Protein AF-A0A7S0VHD9-F1 (afdb_monomer_lite)

pLDDT: mean 82.39, std 13.35, range [34.09, 94.94]

Secondary structure (DSSP, 8-state):
-PPP--EEPHHHHHHHEEESS---SEEEEEEEETTEEEEEEEE-TTPPP--TTS--EEE-GGG----SSS-SPPP-PBPPPP-S---SPPP-EEEEEEE-SSS-SSS--TT-EEEEEESS---GGG--STT---

Sequence (134 aa):
AGFPRVGVTRQQLDALFAFNYNIGSDYTGQWLDDKTLVITITNPFGASPPQISNVVASVQAVANLRSVPPVTAASVATAPPMFGEFGPGNIAVSSFRASDPDNQDDVFGTGDIIDIEFSIPTNRAWLPTTGITR

Foldseek 3Di:
DQDPFDKAFPVNVVLFKDKPFQQFPGWIWTDRDPVDIDIGHPGRPPGDPPPQQPIKIFTDLSNQDADVVRPDGRGGDIDHGHDDDPDDDDKDWPDWDKDQPDPPDPDDDPRIDTDTDIPDDDCVVVPDPPDDDD

Organism: NCBI:txid464990

Structure (mmCIF, N/CA/C/O backbone):
data_AF-A0A7S0VHD9-F1
#
_entry.id   AF-A0A7S0VHD9-F1
#
loop_
_atom_site.group_PDB
_atom_site.id
_atom_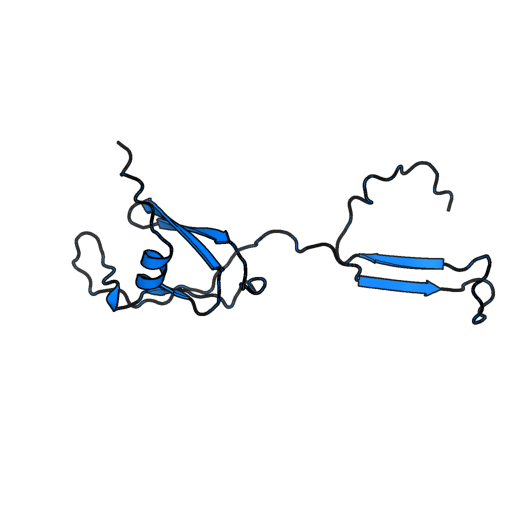site.type_symbol
_atom_site.label_atom_id
_atom_site.label_alt_id
_atom_site.label_comp_id
_atom_site.label_asym_id
_atom_site.label_entity_id
_atom_site.label_seq_id
_atom_site.pdbx_PDB_ins_code
_atom_site.Cartn_x
_atom_site.Cartn_y
_atom_site.Cartn_z
_atom_site.occupancy
_atom_site.B_iso_or_equiv
_atom_site.auth_seq_id
_atom_site.auth_comp_id
_atom_site.auth_asym_id
_atom_site.auth_atom_id
_atom_site.pdbx_PDB_model_num
ATOM 1 N N . ALA A 1 1 ? 7.112 20.028 -22.762 1.00 34.09 1 ALA A N 1
ATOM 2 C CA . ALA A 1 1 ? 6.197 19.025 -23.338 1.00 34.09 1 ALA A CA 1
ATOM 3 C C . ALA A 1 1 ? 6.209 17.824 -22.406 1.00 34.09 1 ALA A C 1
ATOM 5 O O . ALA A 1 1 ? 7.287 17.312 -22.140 1.00 34.09 1 ALA A O 1
ATOM 6 N N . GLY A 1 2 ? 5.072 17.493 -21.790 1.00 40.72 2 GLY A N 1
ATOM 7 C CA . GLY A 1 2 ? 4.998 16.430 -20.786 1.00 40.72 2 GLY A CA 1
ATOM 8 C C . GLY A 1 2 ? 5.230 15.069 -21.429 1.00 40.72 2 GLY A C 1
ATOM 9 O O . GLY A 1 2 ? 4.626 14.774 -22.458 1.00 40.72 2 GLY A O 1
ATOM 10 N N . PHE A 1 3 ? 6.115 14.269 -20.840 1.00 44.12 3 PHE A N 1
ATOM 11 C CA . PHE A 1 3 ? 6.287 12.872 -21.217 1.00 44.12 3 PHE A CA 1
ATOM 12 C C . PHE A 1 3 ? 4.919 12.164 -21.182 1.00 44.12 3 PHE A C 1
ATOM 14 O O . PHE A 1 3 ? 4.134 12.422 -20.260 1.00 44.12 3 PHE A O 1
ATOM 21 N N . PRO A 1 4 ? 4.585 11.317 -22.172 1.00 46.72 4 PRO A N 1
ATOM 22 C CA . PRO A 1 4 ? 3.357 10.538 -22.129 1.00 46.72 4 PRO A CA 1
ATOM 23 C C . PRO A 1 4 ? 3.366 9.698 -20.849 1.00 46.72 4 PRO A C 1
ATOM 25 O O . PRO A 1 4 ? 4.259 8.880 -20.638 1.00 46.72 4 PRO A O 1
ATOM 28 N N . ARG A 1 5 ? 2.390 9.939 -19.968 1.00 56.16 5 ARG A N 1
ATOM 29 C CA . ARG A 1 5 ? 2.200 9.180 -18.729 1.00 56.16 5 ARG A CA 1
ATOM 30 C C . ARG A 1 5 ? 1.737 7.781 -19.112 1.00 56.16 5 ARG A C 1
ATOM 32 O O . ARG A 1 5 ? 0.544 7.547 -19.286 1.00 56.16 5 ARG A O 1
ATOM 39 N N . VAL A 1 6 ? 2.682 6.874 -19.328 1.00 64.25 6 VAL A N 1
ATOM 40 C CA . VAL A 1 6 ? 2.367 5.475 -19.613 1.00 64.25 6 VAL A CA 1
ATOM 41 C C . VAL A 1 6 ? 1.799 4.872 -18.333 1.00 64.25 6 VAL A C 1
ATOM 43 O O . VAL A 1 6 ? 2.509 4.720 -17.339 1.00 64.25 6 VAL A O 1
ATOM 46 N N . GLY A 1 7 ? 0.500 4.575 -18.350 1.00 82.06 7 GLY A N 1
ATOM 47 C CA . GLY A 1 7 ? -0.129 3.779 -17.306 1.00 82.06 7 GLY A CA 1
ATOM 48 C C . GLY A 1 7 ? 0.470 2.376 -17.311 1.00 82.06 7 GLY A C 1
ATOM 49 O O . GLY A 1 7 ? 0.565 1.741 -18.361 1.00 82.06 7 GLY A O 1
ATOM 50 N N . VAL A 1 8 ?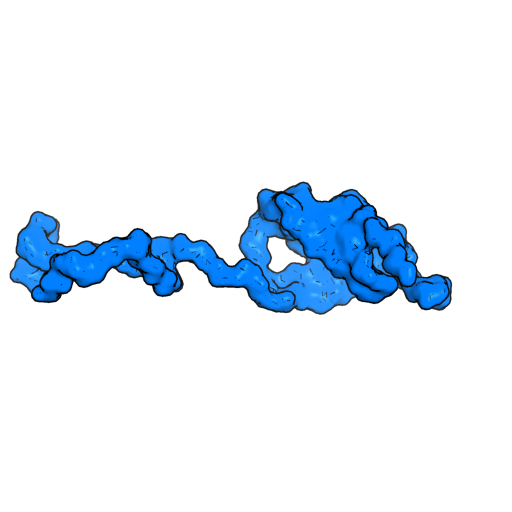 0.893 1.911 -16.142 1.00 92.38 8 VAL A N 1
ATOM 51 C CA . VAL A 1 8 ? 1.425 0.567 -15.924 1.00 92.38 8 VAL A CA 1
ATOM 52 C C . VAL A 1 8 ? 0.319 -0.259 -15.278 1.00 92.38 8 VAL A C 1
ATOM 54 O O . VAL A 1 8 ? -0.199 0.089 -14.218 1.00 92.38 8 VAL A O 1
ATOM 57 N N . THR A 1 9 ? -0.081 -1.340 -15.933 1.00 93.94 9 THR A N 1
ATOM 58 C CA . THR A 1 9 ? -1.098 -2.258 -15.406 1.00 93.94 9 THR A CA 1
ATOM 59 C C . THR A 1 9 ? -0.554 -3.061 -14.229 1.00 93.94 9 THR A C 1
ATOM 61 O O . THR A 1 9 ? 0.659 -3.254 -14.108 1.00 93.94 9 THR A O 1
ATOM 64 N N . ARG A 1 10 ? -1.453 -3.616 -13.410 1.00 93.56 10 ARG A N 1
ATOM 65 C CA . ARG A 1 10 ? -1.100 -4.585 -12.368 1.00 93.56 10 ARG A CA 1
ATOM 66 C C . ARG A 1 10 ? -0.181 -5.691 -12.893 1.00 93.56 10 ARG A C 1
ATOM 68 O O . ARG A 1 10 ? 0.872 -5.935 -12.325 1.00 93.56 10 ARG A O 1
ATOM 75 N N . GLN A 1 11 ? -0.539 -6.313 -14.017 1.00 93.81 11 GLN A N 1
ATOM 76 C CA . GLN A 1 11 ? 0.241 -7.410 -14.597 1.00 93.81 11 GLN A CA 1
ATOM 77 C C . GLN A 1 11 ? 1.666 -6.978 -14.975 1.00 93.81 11 GLN A C 1
ATOM 79 O O . GLN A 1 11 ? 2.613 -7.736 -14.790 1.00 93.81 11 GLN A O 1
ATOM 84 N N . GLN A 1 12 ? 1.834 -5.761 -15.496 1.00 93.62 12 GLN A N 1
ATOM 85 C CA . GLN A 1 12 ? 3.160 -5.225 -15.807 1.00 93.62 12 GLN A CA 1
ATOM 86 C C . GLN A 1 12 ? 3.963 -4.919 -14.538 1.00 93.62 12 GLN A C 1
ATOM 88 O O . GLN A 1 12 ? 5.166 -5.163 -14.518 1.00 93.62 12 GLN A O 1
ATOM 93 N N . LEU A 1 13 ? 3.314 -4.425 -13.480 1.00 94.56 13 LEU A N 1
ATOM 94 C CA . LEU A 1 13 ? 3.953 -4.240 -12.176 1.00 94.56 13 LEU A CA 1
ATOM 95 C C . LEU A 1 13 ? 4.377 -5.576 -11.558 1.00 94.56 13 LEU A C 1
ATOM 97 O O . LEU A 1 13 ? 5.480 -5.656 -11.031 1.00 94.56 13 LEU A O 1
ATOM 101 N N . ASP A 1 14 ? 3.567 -6.623 -11.706 1.00 93.94 14 ASP A N 1
ATOM 102 C CA . ASP A 1 14 ? 3.853 -7.979 -11.212 1.00 93.94 14 ASP A CA 1
ATOM 103 C C . ASP A 1 14 ? 4.928 -8.695 -12.024 1.00 93.94 14 ASP A C 1
ATOM 105 O O . ASP A 1 14 ? 5.587 -9.599 -11.521 1.00 93.94 14 ASP A O 1
ATOM 109 N N . ALA A 1 15 ? 5.124 -8.301 -13.281 1.00 93.06 15 ALA A N 1
ATOM 110 C CA . ALA A 1 15 ? 6.267 -8.733 -14.077 1.00 93.06 15 ALA A CA 1
ATOM 111 C C . ALA A 1 15 ? 7.540 -7.945 -13.726 1.00 93.06 15 ALA A C 1
ATOM 113 O O . ALA A 1 15 ? 8.646 -8.459 -13.881 1.00 93.06 15 ALA A O 1
ATOM 114 N N . LEU A 1 16 ? 7.395 -6.696 -13.266 1.00 92.69 16 LEU A N 1
ATOM 115 C CA . LEU A 1 16 ? 8.508 -5.814 -12.916 1.00 92.69 16 LEU A CA 1
ATOM 116 C C . LEU A 1 16 ? 9.045 -6.085 -11.506 1.00 92.69 16 LEU A C 1
ATOM 118 O O . LEU A 1 16 ? 10.261 -6.107 -11.302 1.00 92.69 16 LEU A O 1
ATOM 122 N N . PHE A 1 17 ? 8.151 -6.317 -10.547 1.00 93.88 17 PHE A N 1
ATOM 123 C CA . PHE A 1 17 ? 8.467 -6.490 -9.136 1.00 93.88 17 PHE A CA 1
ATOM 124 C C . PHE A 1 17 ? 7.879 -7.776 -8.567 1.00 93.88 17 PHE A C 1
ATOM 126 O O . PHE A 1 17 ? 6.798 -8.220 -8.936 1.00 93.88 17 PHE A O 1
ATOM 133 N N . ALA A 1 18 ? 8.591 -8.365 -7.618 1.00 92.56 18 ALA A N 1
ATOM 134 C CA . ALA A 1 18 ? 8.052 -9.344 -6.691 1.00 92.56 18 ALA A CA 1
ATOM 135 C C . ALA A 1 18 ? 7.898 -8.677 -5.319 1.00 92.56 18 ALA A C 1
ATOM 137 O O . ALA A 1 18 ? 8.889 -8.242 -4.724 1.00 92.56 18 ALA A O 1
ATOM 138 N N . PHE A 1 19 ? 6.665 -8.590 -4.824 1.00 89.69 19 PHE A N 1
ATOM 139 C CA . PHE A 1 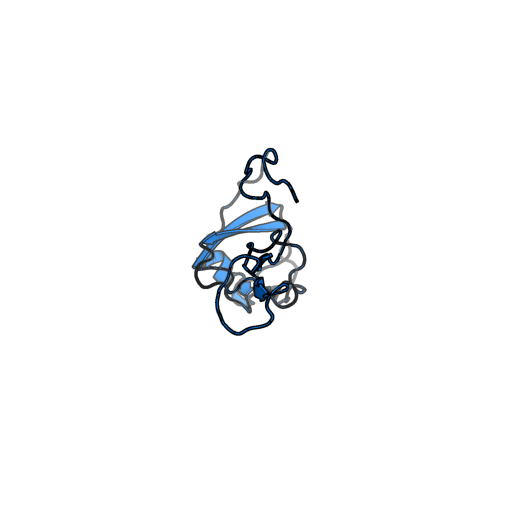19 ? 6.369 -8.135 -3.465 1.00 89.69 19 PHE A CA 1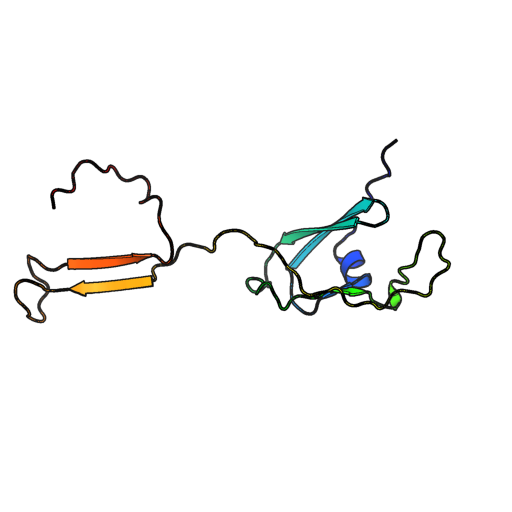
ATOM 140 C C . PHE A 1 19 ? 6.392 -9.328 -2.508 1.00 89.69 19 PHE A C 1
ATOM 142 O O . PHE A 1 19 ? 5.858 -10.390 -2.824 1.00 89.69 19 PHE A O 1
ATOM 149 N N . ASN A 1 20 ? 6.989 -9.165 -1.327 1.00 88.25 20 ASN A N 1
ATOM 150 C CA . ASN A 1 20 ? 7.003 -10.219 -0.302 1.00 88.25 20 ASN A CA 1
ATOM 151 C C . ASN A 1 20 ? 5.698 -10.302 0.521 1.00 88.25 20 ASN A C 1
ATOM 153 O O . ASN A 1 20 ? 5.549 -11.210 1.334 1.00 88.25 20 ASN A O 1
ATOM 157 N N . TYR A 1 21 ? 4.766 -9.370 0.309 1.00 85.31 21 TYR A N 1
ATOM 158 C CA . TYR A 1 21 ? 3.438 -9.328 0.922 1.00 85.31 21 TYR A CA 1
ATOM 159 C C . TYR A 1 21 ? 2.369 -9.052 -0.134 1.00 85.31 21 TYR A C 1
ATOM 161 O O . TYR A 1 21 ? 2.635 -8.419 -1.156 1.00 85.31 21 TYR A O 1
ATOM 169 N N . ASN A 1 22 ? 1.135 -9.479 0.148 1.00 86.56 22 ASN A N 1
ATOM 170 C CA . ASN A 1 22 ? -0.023 -9.058 -0.631 1.00 86.56 22 ASN A CA 1
ATOM 171 C C . ASN A 1 22 ? -0.315 -7.573 -0.348 1.00 86.56 22 ASN A C 1
ATOM 173 O O . ASN A 1 22 ? -0.664 -7.221 0.778 1.00 86.56 22 ASN A O 1
ATOM 177 N N . ILE A 1 23 ? -0.164 -6.722 -1.364 1.00 87.38 23 ILE A N 1
ATOM 178 C CA . ILE A 1 23 ? -0.423 -5.273 -1.291 1.00 87.38 23 ILE A CA 1
ATOM 179 C C . ILE A 1 23 ? -1.838 -4.889 -1.753 1.00 87.38 23 ILE A C 1
ATOM 181 O O . ILE A 1 23 ? -2.193 -3.713 -1.747 1.00 87.38 23 ILE A O 1
ATOM 185 N N . GLY A 1 24 ? -2.652 -5.872 -2.140 1.00 89.62 24 GLY A N 1
ATOM 186 C CA . GLY A 1 24 ? -4.019 -5.694 -2.606 1.00 89.62 24 GLY A CA 1
ATOM 187 C C . GLY A 1 24 ? -4.345 -6.612 -3.780 1.00 89.62 24 GLY A C 1
ATOM 188 O O . GLY A 1 24 ? -3.471 -7.189 -4.426 1.00 89.62 24 GLY A O 1
ATOM 189 N N . SER A 1 25 ? -5.632 -6.727 -4.078 1.00 92.19 25 SER A N 1
ATOM 190 C CA . SER A 1 25 ? -6.124 -7.487 -5.229 1.00 92.19 25 SER A CA 1
ATOM 191 C C . SER A 1 25 ? -6.087 -6.691 -6.535 1.00 92.19 25 SER A C 1
ATOM 193 O O . SER A 1 25 ? -6.170 -7.301 -7.601 1.00 92.19 25 SER A O 1
ATOM 195 N N . ASP A 1 26 ? -5.941 -5.363 -6.483 1.00 93.75 26 ASP A N 1
ATOM 196 C CA . ASP A 1 26 ? -5.736 -4.540 -7.676 1.00 93.75 26 ASP A CA 1
ATOM 197 C C . ASP A 1 26 ? -4.963 -3.242 -7.395 1.00 93.75 26 ASP A C 1
ATOM 199 O O . ASP A 1 26 ? -5.059 -2.659 -6.307 1.00 93.75 26 ASP A O 1
ATOM 203 N N . TYR A 1 27 ? -4.174 -2.813 -8.382 1.00 94.06 27 TYR A N 1
ATOM 204 C CA . TYR A 1 27 ? -3.346 -1.607 -8.341 1.00 94.06 27 TYR A CA 1
ATOM 205 C C . TYR A 1 27 ? -2.859 -1.197 -9.731 1.00 94.06 27 TYR A C 1
ATOM 207 O O . TYR A 1 27 ? -2.717 -2.006 -10.648 1.00 94.06 27 TYR A O 1
ATOM 215 N N . THR A 1 28 ? -2.532 0.084 -9.868 1.00 94.94 28 THR A N 1
ATOM 216 C CA . THR A 1 28 ? -2.002 0.672 -11.104 1.00 94.94 28 THR A CA 1
ATOM 217 C C . THR A 1 28 ? -0.722 1.440 -10.832 1.00 94.94 28 THR A C 1
ATOM 219 O O . THR A 1 28 ? -0.539 1.979 -9.742 1.00 94.94 28 THR A O 1
ATOM 222 N N . GLY A 1 29 ? 0.148 1.530 -11.831 1.00 94.12 29 GLY A N 1
ATOM 223 C CA . GLY A 1 29 ? 1.386 2.290 -11.763 1.00 94.12 29 GLY A CA 1
ATOM 224 C C . GLY A 1 29 ? 1.407 3.456 -12.739 1.00 94.12 29 GLY A C 1
ATOM 225 O O . GLY A 1 29 ? 0.764 3.427 -13.788 1.00 94.12 29 GLY A O 1
ATOM 226 N N . GLN A 1 30 ? 2.193 4.472 -12.416 1.00 93.25 30 GLN A N 1
ATOM 227 C CA . GLN A 1 30 ? 2.501 5.564 -13.324 1.00 93.25 30 GLN A CA 1
ATOM 228 C C . GLN A 1 30 ? 3.938 6.029 -13.093 1.00 93.25 30 GLN A C 1
ATOM 230 O O . GLN A 1 30 ? 4.300 6.419 -11.982 1.00 93.25 30 GLN A O 1
ATOM 235 N N . TRP A 1 31 ? 4.750 6.032 -14.149 1.00 90.25 31 TRP A N 1
ATOM 236 C CA . TRP A 1 31 ? 6.032 6.732 -14.114 1.00 90.25 31 TRP A CA 1
ATOM 237 C C . TRP A 1 31 ? 5.767 8.241 -14.126 1.00 90.25 31 TRP A C 1
ATOM 239 O O . TRP A 1 31 ? 5.057 8.755 -14.997 1.00 90.25 31 TRP A O 1
ATOM 249 N N . LEU A 1 32 ? 6.275 8.948 -13.118 1.00 88.38 32 LEU A N 1
ATOM 250 C CA . LEU A 1 32 ? 6.260 10.412 -13.076 1.00 88.38 32 LEU A CA 1
ATOM 251 C C . LEU A 1 32 ? 7.423 10.995 -13.886 1.00 88.38 32 LEU A C 1
ATOM 253 O O . LEU A 1 32 ? 7.271 12.037 -14.521 1.00 88.38 32 LEU A O 1
ATOM 257 N N . ASP A 1 33 ? 8.553 10.293 -13.871 1.00 87.06 33 ASP A N 1
ATOM 258 C CA . ASP A 1 33 ? 9.789 10.569 -14.598 1.00 87.06 33 ASP A CA 1
ATOM 259 C C . ASP A 1 33 ? 10.598 9.260 -14.741 1.00 87.06 33 ASP A C 1
ATOM 261 O O . ASP A 1 33 ? 10.153 8.205 -14.290 1.00 87.06 33 ASP A O 1
ATOM 265 N N . ASP A 1 34 ? 11.793 9.320 -15.337 1.00 88.31 34 ASP A N 1
ATOM 266 C CA . ASP A 1 34 ? 12.662 8.152 -15.581 1.00 88.31 34 ASP A CA 1
ATOM 267 C C . ASP A 1 34 ? 13.219 7.486 -14.302 1.00 88.31 34 ASP A C 1
ATOM 269 O O . ASP A 1 34 ? 13.968 6.510 -14.382 1.00 88.31 34 ASP A O 1
ATOM 273 N N . LYS A 1 35 ? 12.915 8.020 -13.112 1.00 89.19 35 LYS A N 1
ATOM 274 C CA . LYS A 1 35 ? 13.415 7.530 -11.817 1.00 89.19 35 LYS A CA 1
ATOM 275 C C . LYS A 1 35 ? 12.305 7.223 -10.816 1.00 89.19 35 LYS A C 1
ATOM 277 O O . LYS A 1 35 ? 12.566 6.538 -9.828 1.00 89.19 35 LYS A O 1
ATOM 282 N N . THR A 1 36 ? 11.091 7.704 -11.063 1.00 89.62 36 THR A N 1
ATOM 283 C CA . THR A 1 36 ? 10.007 7.697 -10.084 1.00 89.62 36 THR A CA 1
ATOM 284 C C . THR A 1 36 ? 8.790 6.969 -10.632 1.00 89.62 36 THR A C 1
ATOM 286 O O . THR A 1 36 ? 8.056 7.496 -11.469 1.00 89.62 36 THR A O 1
ATOM 289 N N . LEU A 1 37 ? 8.545 5.768 -10.111 1.00 91.69 37 LEU A N 1
ATOM 290 C CA . LEU A 1 37 ? 7.309 5.023 -10.322 1.00 91.69 37 LEU A CA 1
ATOM 291 C C . LEU A 1 37 ? 6.403 5.193 -9.106 1.00 91.69 37 LEU A C 1
ATOM 293 O O . LEU A 1 37 ? 6.782 4.843 -7.990 1.00 91.69 37 LEU A O 1
ATOM 297 N N . VAL A 1 38 ? 5.188 5.681 -9.332 1.00 92.31 38 VAL A N 1
ATOM 298 C CA . VAL A 1 38 ? 4.130 5.686 -8.321 1.00 92.31 38 VAL A CA 1
ATOM 299 C C . VAL A 1 38 ? 3.235 4.482 -8.549 1.00 92.31 38 VAL A C 1
ATOM 301 O O . VAL A 1 38 ? 2.757 4.282 -9.661 1.00 92.31 38 VAL A O 1
ATOM 304 N N . ILE A 1 39 ? 2.996 3.704 -7.495 1.00 92.19 39 ILE A N 1
ATOM 305 C CA . ILE A 1 39 ? 2.012 2.620 -7.479 1.00 92.19 39 ILE A CA 1
ATOM 306 C C . ILE A 1 39 ? 0.853 3.057 -6.587 1.00 92.19 39 ILE A C 1
ATOM 308 O O . ILE A 1 39 ? 1.057 3.507 -5.461 1.00 92.19 39 ILE A O 1
ATOM 312 N N . THR A 1 40 ? -0.365 2.931 -7.097 1.00 91.75 40 THR A N 1
ATOM 313 C CA . THR A 1 40 ? -1.601 3.271 -6.394 1.00 91.75 40 THR A CA 1
ATOM 314 C C . THR A 1 40 ? -2.441 2.016 -6.231 1.00 91.75 40 THR A C 1
ATOM 316 O O . THR A 1 40 ? -2.797 1.377 -7.221 1.00 91.75 40 THR A O 1
ATOM 319 N N . ILE A 1 41 ? -2.765 1.675 -4.983 1.00 90.88 41 ILE A N 1
ATOM 320 C CA . ILE A 1 41 ? -3.671 0.569 -4.667 1.00 90.88 41 ILE A CA 1
ATOM 321 C C . ILE A 1 41 ? -5.102 0.986 -5.009 1.00 90.88 41 ILE A C 1
ATOM 323 O O . ILE A 1 41 ? -5.607 1.960 -4.455 1.00 90.88 41 ILE A O 1
ATOM 327 N N . THR A 1 42 ? -5.746 0.259 -5.924 1.00 93.44 42 THR A N 1
ATOM 328 C CA . THR A 1 42 ? -7.139 0.501 -6.344 1.00 93.44 42 THR A CA 1
ATOM 329 C C . THR A 1 42 ? -8.112 -0.443 -5.644 1.00 93.44 42 THR A C 1
ATOM 331 O O . THR A 1 42 ? -9.267 -0.078 -5.430 1.00 93.44 42 THR A O 1
ATOM 334 N N . ASN A 1 43 ? -7.650 -1.628 -5.227 1.00 90.44 43 ASN A N 1
ATOM 335 C CA . ASN A 1 43 ? -8.416 -2.550 -4.396 1.00 90.44 43 ASN A CA 1
ATOM 336 C C . ASN A 1 43 ? -7.512 -3.246 -3.355 1.00 90.44 43 ASN A C 1
ATOM 338 O O . ASN A 1 43 ? -6.750 -4.148 -3.714 1.00 90.44 43 ASN A O 1
ATOM 342 N N . PRO A 1 44 ? -7.617 -2.902 -2.056 1.00 87.69 44 PRO A N 1
ATOM 343 C CA . PRO A 1 44 ? -6.771 -3.470 -1.006 1.00 87.69 44 PRO A CA 1
ATOM 344 C C . PRO A 1 44 ? -7.211 -4.870 -0.545 1.00 87.69 44 PRO A C 1
ATOM 346 O O . PRO A 1 44 ? -6.606 -5.422 0.370 1.00 87.69 44 PRO A O 1
ATOM 349 N N . PHE A 1 45 ? -8.261 -5.465 -1.128 1.00 87.56 45 PHE A N 1
ATOM 350 C CA . PHE A 1 45 ? -8.770 -6.765 -0.681 1.00 87.56 45 PHE A CA 1
ATOM 351 C C . PHE A 1 45 ? -7.674 -7.843 -0.668 1.00 87.56 45 PHE A C 1
ATOM 353 O O . PHE A 1 45 ? -6.934 -8.009 -1.637 1.00 87.56 45 PHE A O 1
ATOM 360 N N . GLY A 1 46 ? -7.583 -8.583 0.439 1.00 81.50 46 GLY A N 1
ATOM 361 C CA . GLY A 1 46 ? -6.564 -9.613 0.659 1.00 81.50 46 GLY A CA 1
ATOM 362 C C . GLY A 1 46 ? -5.215 -9.090 1.164 1.00 81.50 46 GLY A C 1
ATOM 363 O O . GLY A 1 46 ? -4.389 -9.904 1.581 1.00 81.50 46 GLY A O 1
ATOM 364 N N . ALA A 1 47 ? -4.989 -7.773 1.179 1.00 80.25 47 ALA A N 1
ATOM 365 C CA . ALA A 1 47 ? -3.885 -7.198 1.933 1.00 80.25 47 ALA A CA 1
ATOM 366 C C . ALA A 1 47 ? -4.194 -7.304 3.433 1.00 80.25 47 ALA A C 1
ATOM 368 O O . ALA A 1 47 ? -5.275 -6.926 3.887 1.00 80.25 47 ALA A O 1
ATOM 369 N N . SER A 1 48 ? -3.245 -7.814 4.215 1.00 65.75 48 SER A N 1
ATOM 370 C CA . SER A 1 48 ? -3.254 -7.580 5.663 1.00 65.75 48 SER A CA 1
ATOM 371 C C . SER A 1 48 ? -2.906 -6.104 5.896 1.00 65.75 48 SER A C 1
ATOM 373 O O . SER A 1 48 ? -2.150 -5.571 5.076 1.00 65.75 48 SER A O 1
ATOM 375 N N . PRO A 1 49 ? -3.404 -5.426 6.955 1.00 60.75 49 PRO A N 1
ATOM 376 C CA . PRO A 1 49 ? -2.969 -4.069 7.274 1.00 60.75 49 PRO A CA 1
ATOM 377 C C . PRO A 1 49 ? -1.443 -4.029 7.199 1.00 60.75 49 PRO A C 1
ATOM 379 O O . PRO A 1 49 ? -0.800 -4.817 7.903 1.00 60.75 49 PRO A O 1
ATOM 382 N N . PRO A 1 50 ? -0.853 -3.236 6.287 1.00 56.41 50 PRO A N 1
ATOM 383 C CA . PRO A 1 50 ? 0.574 -3.307 6.051 1.00 56.41 50 PRO A CA 1
ATOM 384 C C . PRO A 1 50 ? 1.265 -2.963 7.364 1.00 56.41 50 PRO A C 1
ATOM 386 O O . PRO A 1 50 ? 1.187 -1.831 7.839 1.0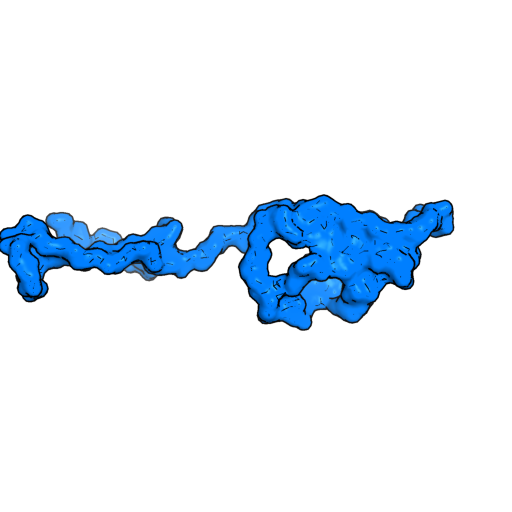0 56.41 50 PRO A O 1
ATOM 389 N N . GLN A 1 51 ? 1.919 -3.952 7.978 1.00 56.31 51 GLN A N 1
ATOM 390 C CA . GLN A 1 51 ? 2.868 -3.686 9.044 1.00 56.31 51 GLN A CA 1
ATOM 391 C C . GLN A 1 51 ? 4.035 -2.963 8.376 1.00 56.31 51 GLN A C 1
ATOM 393 O O . GLN A 1 51 ? 4.935 -3.580 7.797 1.00 56.31 51 GLN A O 1
ATOM 398 N N . ILE A 1 52 ? 3.942 -1.633 8.372 1.00 57.22 52 ILE A N 1
ATOM 399 C CA . ILE A 1 52 ? 5.004 -0.721 7.960 1.00 57.22 52 ILE A CA 1
ATOM 400 C C . ILE A 1 52 ? 6.265 -1.216 8.670 1.00 57.22 52 ILE A C 1
ATOM 402 O O . ILE A 1 52 ? 6.216 -1.408 9.883 1.00 57.22 52 ILE A O 1
ATOM 406 N N . SER A 1 53 ? 7.331 -1.495 7.907 1.00 60.88 53 SER A N 1
ATOM 407 C CA . SER A 1 53 ? 8.623 -2.085 8.323 1.00 60.88 53 SER A CA 1
ATOM 408 C C . SER A 1 53 ? 8.969 -3.484 7.776 1.00 60.88 53 SER A C 1
ATOM 410 O O . SER A 1 53 ? 10.139 -3.845 7.869 1.00 60.88 53 SER A O 1
ATOM 412 N N . ASN A 1 54 ? 8.053 -4.253 7.163 1.00 70.62 54 ASN A N 1
ATOM 413 C CA . ASN A 1 54 ? 8.392 -5.588 6.607 1.00 70.62 54 ASN A CA 1
ATOM 414 C C . ASN A 1 54 ? 8.084 -5.787 5.113 1.00 70.62 54 ASN A C 1
ATOM 416 O O . ASN A 1 54 ? 8.447 -6.817 4.547 1.00 70.62 54 ASN A O 1
ATOM 420 N N . VAL A 1 55 ? 7.438 -4.824 4.452 1.00 78.31 55 VAL A N 1
ATOM 421 C CA . VAL A 1 55 ? 7.115 -4.924 3.020 1.00 78.31 55 VAL A CA 1
ATOM 422 C C . VAL A 1 55 ? 8.298 -4.440 2.181 1.00 78.31 55 VAL A C 1
ATOM 424 O O . VAL A 1 55 ? 8.743 -3.305 2.344 1.00 78.31 55 VAL A O 1
ATOM 427 N N . VAL A 1 56 ? 8.781 -5.282 1.269 1.00 85.25 56 VAL A N 1
ATOM 428 C CA . VAL A 1 56 ? 9.823 -4.974 0.280 1.00 85.25 56 VAL A CA 1
ATOM 429 C C . VAL A 1 56 ? 9.368 -5.379 -1.122 1.00 85.25 56 VAL A C 1
ATOM 431 O O . VAL A 1 56 ? 8.594 -6.321 -1.304 1.00 85.25 56 VAL A O 1
ATOM 434 N N . ALA A 1 57 ? 9.888 -4.679 -2.126 1.00 88.31 57 ALA A N 1
ATOM 435 C CA . ALA A 1 57 ? 9.732 -5.021 -3.534 1.00 88.31 57 ALA A CA 1
ATOM 436 C C . ALA A 1 57 ? 11.097 -5.404 -4.107 1.00 88.31 57 ALA A C 1
ATOM 438 O O . ALA A 1 57 ? 12.072 -4.679 -3.916 1.00 88.31 57 ALA A O 1
ATOM 439 N N . SER A 1 58 ? 11.179 -6.525 -4.815 1.00 93.69 58 SER A N 1
ATOM 440 C CA . SER A 1 58 ? 12.393 -6.928 -5.533 1.00 93.69 58 SER A CA 1
ATOM 441 C C . SER A 1 58 ? 12.182 -6.795 -7.027 1.00 93.69 58 SER A C 1
ATOM 443 O O . SER A 1 58 ? 11.179 -7.283 -7.541 1.00 93.69 58 SER A O 1
ATOM 445 N N . VAL A 1 59 ? 13.114 -6.154 -7.731 1.00 92.88 59 VAL A N 1
ATOM 446 C CA . VAL A 1 59 ? 13.080 -6.100 -9.196 1.00 92.88 59 VAL A CA 1
ATOM 447 C C . VAL A 1 59 ? 13.298 -7.508 -9.736 1.00 92.88 59 VAL A C 1
ATOM 449 O O . VAL A 1 59 ? 14.278 -8.171 -9.386 1.00 92.88 59 VAL A O 1
ATOM 452 N N . GLN A 1 60 ? 12.395 -7.977 -10.591 1.00 90.25 60 GLN A N 1
ATOM 453 C CA . GLN A 1 60 ? 12.546 -9.292 -11.198 1.00 90.25 60 GLN A CA 1
ATOM 454 C C . GLN A 1 60 ? 13.604 -9.242 -12.302 1.00 90.25 60 GLN A C 1
ATOM 456 O O . GLN A 1 60 ? 13.547 -8.391 -13.187 1.00 90.25 60 GLN A O 1
ATOM 461 N N . ALA A 1 61 ? 14.536 -10.199 -12.310 1.00 86.50 61 ALA A N 1
ATOM 462 C CA . ALA A 1 61 ? 15.583 -10.272 -13.336 1.00 86.50 61 ALA A CA 1
ATOM 463 C C . ALA A 1 61 ? 15.006 -10.294 -14.766 1.00 86.50 61 ALA A C 1
ATOM 465 O O . ALA A 1 61 ? 15.557 -9.680 -15.681 1.00 86.50 61 ALA A O 1
ATOM 466 N N . VAL A 1 62 ? 13.860 -10.963 -14.940 1.00 87.56 62 VAL A N 1
ATOM 467 C CA . VAL A 1 62 ? 13.138 -11.070 -16.218 1.00 87.56 62 VAL A CA 1
ATOM 468 C C . VAL A 1 62 ? 12.563 -9.739 -16.704 1.00 87.56 62 VAL A C 1
ATOM 470 O O . VAL A 1 62 ? 12.338 -9.583 -17.901 1.00 87.56 62 VAL A O 1
ATOM 473 N N . ALA A 1 63 ? 12.380 -8.761 -15.813 1.00 90.00 63 ALA A N 1
ATOM 474 C CA . ALA A 1 63 ? 11.883 -7.436 -16.166 1.00 90.00 63 ALA A CA 1
ATOM 475 C C . ALA A 1 63 ? 12.903 -6.601 -16.949 1.00 90.00 63 ALA A C 1
ATOM 477 O O . ALA A 1 63 ? 12.536 -5.615 -17.586 1.00 90.00 63 ALA A O 1
ATOM 478 N N . ASN A 1 64 ? 14.187 -6.980 -16.898 1.00 90.88 64 ASN A N 1
ATOM 479 C CA . ASN A 1 64 ? 15.271 -6.339 -17.640 1.00 90.88 64 ASN A CA 1
ATOM 480 C C . ASN A 1 64 ? 15.359 -4.809 -17.420 1.00 90.88 64 ASN A C 1
ATOM 482 O O . ASN A 1 64 ? 15.723 -4.068 -18.335 1.00 90.88 64 ASN A O 1
ATOM 486 N N . LEU A 1 65 ? 15.041 -4.333 -16.207 1.00 90.81 65 LEU A N 1
ATOM 487 C CA . LEU A 1 65 ? 15.122 -2.916 -15.834 1.00 90.81 65 LEU A CA 1
ATOM 488 C C . LEU A 1 65 ? 16.585 -2.445 -15.825 1.00 90.81 65 LEU A C 1
ATOM 490 O O . LEU A 1 65 ? 17.424 -3.046 -15.154 1.00 90.81 65 LEU A O 1
ATOM 494 N N . ARG A 1 66 ? 16.896 -1.372 -16.561 1.00 92.75 66 ARG A N 1
ATOM 495 C CA . ARG A 1 66 ? 18.262 -0.855 -16.777 1.00 92.75 66 ARG A CA 1
ATOM 496 C C . ARG A 1 66 ? 18.304 0.668 -16.700 1.00 92.75 66 ARG A C 1
ATOM 498 O O . ARG A 1 66 ? 17.265 1.321 -16.724 1.00 92.75 66 ARG A O 1
ATOM 505 N N . SER A 1 67 ? 19.513 1.225 -16.646 1.00 89.50 67 SER A N 1
ATOM 506 C CA . SER A 1 67 ? 19.728 2.659 -16.856 1.00 89.50 67 SER A CA 1
ATOM 507 C C . SER A 1 67 ? 19.229 3.115 -18.233 1.00 89.50 67 SER A C 1
ATOM 509 O O . SER A 1 67 ? 19.091 2.312 -19.155 1.00 89.50 67 SER A O 1
ATOM 511 N N . VAL A 1 68 ? 19.029 4.422 -18.404 1.00 88.56 68 VAL A N 1
ATOM 512 C CA . VAL A 1 68 ? 18.814 5.043 -19.718 1.00 88.56 68 VAL A CA 1
ATOM 513 C C . VAL A 1 68 ? 19.974 6.013 -19.978 1.00 88.56 68 VAL A C 1
ATOM 515 O O . VAL A 1 68 ? 20.129 6.961 -19.208 1.00 88.56 68 VAL A O 1
ATOM 518 N N . PRO A 1 69 ? 20.823 5.787 -21.005 1.00 88.69 69 PRO A N 1
ATOM 519 C CA . PRO A 1 69 ? 20.829 4.646 -21.936 1.00 88.69 69 PRO A CA 1
ATOM 520 C C . PRO A 1 69 ? 21.155 3.299 -21.241 1.00 88.69 69 PRO A C 1
ATOM 522 O O . PRO A 1 69 ? 21.739 3.311 -20.153 1.00 88.69 69 PRO A O 1
ATOM 525 N N . PRO A 1 70 ? 20.809 2.136 -21.841 1.00 89.25 70 PRO A N 1
ATOM 526 C CA . PRO A 1 70 ? 20.895 0.806 -21.213 1.00 89.25 70 PRO A CA 1
ATOM 527 C C . PRO A 1 70 ? 22.320 0.242 -21.167 1.00 89.25 70 PRO A C 1
ATOM 529 O O . PRO A 1 70 ? 22.632 -0.773 -21.785 1.00 89.25 70 PRO A O 1
ATOM 532 N N . VAL A 1 71 ? 23.194 0.912 -20.419 1.00 93.19 71 VAL A N 1
ATOM 533 C CA . VAL A 1 71 ? 24.606 0.539 -20.248 1.00 93.19 71 VAL A CA 1
ATOM 534 C C . VAL A 1 71 ? 24.853 -0.346 -19.024 1.00 93.19 71 VAL A C 1
ATOM 536 O O . VAL A 1 71 ? 25.895 -0.989 -18.936 1.00 93.19 71 VAL A O 1
ATOM 539 N N . THR A 1 72 ? 23.910 -0.412 -18.080 1.00 91.56 72 THR A N 1
ATOM 540 C CA . THR A 1 72 ? 24.005 -1.296 -16.910 1.00 91.56 72 THR A CA 1
ATOM 541 C C . THR A 1 72 ? 23.494 -2.702 -17.214 1.00 91.56 72 THR A C 1
ATOM 543 O O . THR A 1 72 ? 22.682 -2.912 -18.121 1.00 91.56 72 THR A O 1
ATOM 546 N N . ALA A 1 73 ? 23.903 -3.674 -16.393 1.00 91.12 73 ALA A N 1
ATOM 547 C CA . ALA A 1 73 ? 23.200 -4.950 -16.285 1.00 91.12 73 ALA A CA 1
ATOM 548 C C . ALA A 1 73 ? 21.735 -4.737 -15.847 1.00 91.12 73 ALA A C 1
ATOM 550 O O . ALA A 1 73 ? 21.383 -3.677 -15.319 1.00 91.12 73 ALA A O 1
ATOM 551 N N . ALA A 1 74 ? 20.888 -5.744 -16.082 1.00 91.06 74 ALA A N 1
ATOM 552 C CA . ALA A 1 74 ? 19.525 -5.750 -15.563 1.00 91.06 74 ALA A CA 1
ATOM 553 C C . ALA A 1 74 ? 19.547 -5.715 -14.029 1.00 91.06 74 ALA A C 1
ATOM 555 O O . ALA A 1 74 ? 20.317 -6.443 -13.399 1.00 91.06 74 ALA A O 1
ATOM 556 N N . SER A 1 75 ? 18.712 -4.867 -13.439 1.00 90.94 75 SER A N 1
ATOM 557 C CA . SER A 1 75 ? 18.578 -4.774 -11.991 1.00 90.94 75 SER A CA 1
ATOM 558 C C . SER A 1 75 ? 17.896 -6.021 -11.429 1.00 90.94 75 SER A C 1
ATOM 560 O O . SER A 1 75 ? 16.925 -6.523 -11.989 1.00 90.94 75 SER A O 1
ATOM 562 N N . VAL A 1 76 ? 18.406 -6.479 -10.291 1.00 92.12 76 VAL A N 1
ATOM 563 C CA . VAL A 1 76 ? 17.807 -7.510 -9.426 1.00 92.12 76 VAL A CA 1
ATOM 564 C C . VAL A 1 76 ? 17.723 -7.012 -7.981 1.00 92.12 76 VAL A C 1
ATOM 566 O O . VAL A 1 76 ? 17.717 -7.791 -7.033 1.00 92.12 76 VAL A O 1
ATOM 569 N N . ALA A 1 77 ? 17.756 -5.689 -7.805 1.00 91.31 77 ALA A N 1
ATOM 570 C CA . ALA A 1 77 ? 17.816 -5.070 -6.493 1.00 91.31 77 ALA A CA 1
ATOM 571 C C . ALA A 1 77 ? 16.512 -5.280 -5.713 1.00 91.31 77 ALA A C 1
ATOM 573 O O . ALA A 1 77 ? 15.414 -5.195 -6.267 1.00 91.31 77 ALA A O 1
ATOM 574 N N . THR A 1 78 ? 16.650 -5.476 -4.405 1.00 92.31 78 THR A N 1
ATOM 575 C CA . THR A 1 78 ? 15.548 -5.404 -3.445 1.00 92.31 78 THR A CA 1
ATOM 576 C C . THR A 1 78 ? 15.502 -4.003 -2.849 1.00 92.31 78 THR A C 1
ATOM 578 O O . THR A 1 78 ? 16.522 -3.474 -2.405 1.00 92.31 78 THR A O 1
ATOM 581 N N . ALA A 1 79 ? 14.323 -3.387 -2.866 1.00 88.25 79 ALA A N 1
ATOM 582 C CA . ALA A 1 79 ? 14.089 -2.099 -2.237 1.00 88.25 79 ALA A CA 1
ATOM 583 C C . ALA A 1 79 ? 14.271 -2.195 -0.708 1.00 88.25 79 ALA A C 1
ATOM 585 O O . ALA A 1 79 ? 13.985 -3.245 -0.125 1.00 88.25 79 ALA A O 1
ATOM 586 N N . PRO A 1 80 ? 14.691 -1.106 -0.035 1.00 85.94 80 PRO A N 1
ATOM 587 C CA . PRO A 1 80 ? 14.590 -1.007 1.418 1.00 85.94 80 PRO A CA 1
ATOM 588 C C . PRO A 1 80 ? 13.149 -1.260 1.902 1.00 85.94 80 PRO A C 1
ATOM 590 O O . PRO A 1 80 ? 12.210 -1.081 1.118 1.00 85.94 80 PRO A O 1
ATOM 593 N N . PRO A 1 81 ? 12.947 -1.632 3.182 1.00 82.94 81 PRO A N 1
ATOM 594 C CA . PRO A 1 81 ? 11.609 -1.754 3.747 1.00 82.94 81 PRO A CA 1
ATOM 595 C C . PRO A 1 81 ? 10.781 -0.487 3.530 1.00 82.94 81 PRO A C 1
ATOM 597 O O . PRO A 1 81 ? 11.280 0.633 3.671 1.00 82.94 81 PRO A O 1
ATOM 600 N N . MET A 1 82 ? 9.505 -0.675 3.199 1.00 82.50 82 MET A N 1
ATOM 601 C CA . MET A 1 82 ? 8.543 0.412 3.062 1.00 82.50 82 MET A CA 1
ATOM 602 C C . MET A 1 82 ? 8.471 1.226 4.363 1.00 82.50 82 MET A C 1
ATOM 604 O O . MET A 1 82 ? 8.286 0.663 5.445 1.00 82.50 82 MET A O 1
ATOM 608 N N . PHE A 1 83 ? 8.587 2.549 4.239 1.00 80.38 83 PHE A N 1
ATOM 609 C CA . PHE A 1 83 ? 8.493 3.519 5.332 1.00 80.38 83 PHE A CA 1
ATOM 610 C C . PHE A 1 83 ? 7.373 4.537 5.053 1.00 80.38 83 PHE A C 1
ATOM 612 O O . PHE A 1 83 ? 7.031 4.770 3.894 1.00 80.38 83 PHE A O 1
ATOM 619 N N . GLY A 1 84 ? 6.809 5.143 6.103 1.00 78.06 84 GLY A N 1
ATOM 620 C CA . GLY A 1 84 ? 5.718 6.124 6.012 1.00 78.06 84 GLY A CA 1
ATOM 621 C C . GLY A 1 84 ? 4.580 5.834 6.994 1.00 78.06 84 GLY A C 1
ATOM 622 O O . GLY A 1 84 ? 4.758 5.053 7.924 1.00 78.06 84 GLY A O 1
ATOM 623 N N . GLU A 1 85 ? 3.415 6.449 6.782 1.00 73.12 85 GLU A N 1
ATOM 624 C CA . GLU A 1 85 ? 2.176 6.176 7.522 1.00 73.12 85 GLU A CA 1
ATOM 625 C C . GLU A 1 85 ? 0.967 6.151 6.570 1.00 73.12 85 GLU A C 1
ATOM 627 O O . GLU A 1 85 ? 0.910 6.923 5.614 1.00 73.12 85 GLU A O 1
ATOM 632 N N . PHE A 1 86 ? -0.006 5.269 6.828 1.00 73.06 86 PHE A N 1
ATOM 633 C CA . PHE A 1 86 ? -1.277 5.199 6.082 1.00 73.06 86 PHE A CA 1
ATOM 634 C C . PHE A 1 86 ? -2.411 5.985 6.770 1.00 73.06 86 PHE A C 1
ATOM 636 O O . PHE A 1 86 ? -3.580 5.827 6.423 1.00 73.06 86 PHE A O 1
ATOM 643 N N . GLY A 1 87 ? -2.065 6.836 7.742 1.00 71.56 87 GLY A N 1
ATOM 644 C CA . GLY A 1 87 ? -3.004 7.546 8.609 1.00 71.56 87 GLY A CA 1
ATOM 645 C C . GLY A 1 87 ? -3.333 6.791 9.907 1.00 71.56 87 GLY A C 1
ATOM 646 O O . GLY A 1 87 ? -2.831 5.684 10.132 1.00 71.56 87 GLY A O 1
ATOM 647 N N . PRO A 1 88 ? -4.151 7.393 10.792 1.00 69.00 88 PRO A N 1
ATOM 648 C CA . PRO A 1 88 ? -4.564 6.762 12.040 1.00 69.00 88 PRO A CA 1
ATOM 649 C C . PRO A 1 88 ? -5.416 5.521 11.756 1.00 69.00 88 PRO A C 1
ATOM 651 O O . PRO A 1 88 ? -6.265 5.525 10.865 1.00 69.00 88 PRO A O 1
ATOM 654 N N . GLY A 1 89 ? -5.191 4.455 12.526 1.00 69.69 89 GLY A N 1
ATOM 655 C CA . GLY A 1 89 ? -5.999 3.241 12.438 1.00 69.69 89 GLY A CA 1
ATOM 656 C C . GLY A 1 89 ? -7.475 3.496 12.761 1.00 69.69 89 GLY A C 1
ATOM 657 O O . GLY A 1 89 ? -7.841 4.520 13.339 1.00 69.69 89 GLY A O 1
ATOM 658 N N . ASN A 1 90 ? -8.332 2.534 12.408 1.00 77.81 90 ASN A N 1
ATOM 659 C CA . ASN A 1 90 ? -9.748 2.595 12.760 1.00 77.81 90 ASN A CA 1
ATOM 660 C C . ASN A 1 90 ? -9.932 2.681 14.282 1.00 77.81 90 ASN A C 1
ATOM 662 O O . ASN A 1 90 ? -9.222 2.030 15.053 1.00 77.81 90 ASN A O 1
ATOM 666 N N . ILE A 1 91 ? -10.936 3.448 14.702 1.00 83.31 91 ILE A N 1
ATOM 667 C CA . ILE A 1 91 ? -11.405 3.439 16.083 1.00 83.31 91 ILE A CA 1
ATOM 668 C C . ILE A 1 91 ? -11.966 2.054 16.438 1.00 83.31 91 ILE A C 1
ATOM 670 O O . ILE A 1 91 ? -12.732 1.468 15.673 1.00 83.31 91 ILE A O 1
ATOM 674 N N . ALA A 1 92 ? -11.599 1.542 17.608 1.00 85.69 92 ALA A N 1
ATOM 675 C CA . ALA A 1 92 ? -12.134 0.315 18.187 1.00 85.69 92 ALA A CA 1
ATOM 676 C C . ALA A 1 92 ? -12.566 0.576 19.635 1.00 85.69 92 ALA A C 1
ATOM 678 O O . ALA A 1 92 ? -12.058 1.498 20.270 1.00 85.69 92 ALA A O 1
ATOM 679 N N . VAL A 1 93 ? -13.485 -0.233 20.165 1.00 87.81 93 VAL A N 1
ATOM 680 C CA . VAL A 1 93 ? -13.772 -0.258 21.609 1.00 87.81 93 VAL A CA 1
ATOM 681 C C . VAL A 1 93 ? -12.652 -1.048 22.284 1.00 87.81 93 VAL A C 1
ATOM 683 O O . VAL A 1 93 ? -12.463 -2.224 21.978 1.00 87.81 93 VAL A O 1
ATOM 686 N N . SER A 1 94 ? -11.881 -0.394 23.149 1.00 91.00 94 SER A N 1
ATOM 687 C CA . SER A 1 94 ? -10.765 -0.999 23.885 1.00 91.00 94 SER A CA 1
ATOM 688 C C . SER A 1 94 ? -11.186 -1.557 25.244 1.00 91.00 94 SER A C 1
ATOM 690 O O . SER A 1 94 ? -10.563 -2.505 25.715 1.00 91.00 94 SER A O 1
ATOM 692 N N . SER A 1 95 ? -12.239 -1.010 25.860 1.00 89.12 95 SER A N 1
ATOM 693 C CA . SER A 1 95 ? -12.756 -1.466 27.154 1.00 89.12 95 SER A CA 1
ATOM 694 C C . SER A 1 95 ? -14.273 -1.322 27.229 1.00 89.12 95 SER A C 1
ATOM 696 O O . SER A 1 95 ? -14.835 -0.363 26.700 1.00 89.12 95 SER A O 1
ATOM 698 N N . PHE A 1 96 ? -14.924 -2.275 27.895 1.00 90.50 96 PHE A N 1
ATOM 699 C CA . PHE A 1 96 ? -16.345 -2.246 28.233 1.00 90.50 96 PHE A CA 1
ATOM 700 C C . PHE A 1 96 ? -16.509 -2.837 29.633 1.00 90.50 96 PHE A C 1
ATOM 702 O O . PHE A 1 96 ? -16.426 -4.055 29.807 1.00 90.50 96 PHE A O 1
ATOM 709 N N . ARG A 1 97 ? -16.645 -1.975 30.642 1.00 90.50 97 ARG A N 1
ATOM 710 C CA . ARG A 1 97 ? -16.554 -2.364 32.053 1.00 90.50 97 ARG A CA 1
ATOM 711 C C . ARG A 1 97 ? -17.747 -1.842 32.844 1.00 90.50 97 ARG A C 1
ATOM 713 O O . ARG A 1 97 ? -18.068 -0.667 32.754 1.00 90.50 97 ARG A O 1
ATOM 720 N N . ALA A 1 98 ? -18.342 -2.706 33.661 1.00 87.31 98 ALA A N 1
ATOM 721 C CA . ALA A 1 98 ? -19.257 -2.295 34.719 1.00 87.31 98 ALA A CA 1
ATOM 722 C C . ALA A 1 98 ? -18.477 -1.997 36.010 1.00 87.31 98 ALA A C 1
ATOM 724 O O . ALA A 1 98 ? -17.493 -2.677 36.329 1.00 87.31 98 ALA A O 1
ATOM 725 N N . SER A 1 99 ? -18.910 -0.978 36.740 1.00 83.88 99 SER A N 1
ATOM 726 C CA . SER A 1 99 ? -18.412 -0.613 38.059 1.00 83.88 99 SER A CA 1
ATOM 727 C C . SER A 1 99 ? -19.608 -0.282 38.943 1.00 83.88 99 SER A C 1
ATOM 729 O O . SER A 1 99 ? -20.357 0.621 38.598 1.00 83.88 99 SER A O 1
ATOM 731 N N . ASP A 1 100 ? -19.747 -0.965 40.075 1.00 80.06 100 ASP A N 1
ATOM 732 C CA . ASP A 1 100 ? -20.703 -0.643 41.144 1.00 80.06 100 ASP A CA 1
ATOM 733 C C . ASP A 1 100 ? -19.928 0.069 42.273 1.00 80.06 100 ASP A C 1
ATOM 735 O O . ASP A 1 100 ? -19.176 -0.576 43.017 1.00 80.06 100 ASP A O 1
ATOM 739 N N . PRO A 1 101 ? -19.979 1.412 42.347 1.00 75.25 101 PRO A N 1
ATOM 740 C CA . PRO A 1 101 ? -19.297 2.169 43.387 1.00 75.25 101 PRO A CA 1
ATOM 741 C C . PRO A 1 101 ? -20.110 2.340 44.681 1.00 75.25 101 PRO A C 1
ATOM 743 O O . PRO A 1 101 ? -19.510 2.751 45.680 1.00 75.25 101 PRO A O 1
ATOM 746 N N . ASP A 1 102 ? -21.425 2.102 44.688 1.00 68.62 102 ASP A N 1
ATOM 747 C CA . ASP A 1 102 ? -22.317 2.560 45.762 1.00 68.62 102 ASP A CA 1
ATOM 748 C C . ASP A 1 102 ? -23.021 1.451 46.558 1.00 68.62 102 ASP A C 1
ATOM 750 O O . ASP A 1 102 ? -23.373 1.701 47.716 1.00 68.62 102 ASP A O 1
ATOM 754 N N . ASN A 1 103 ? -23.126 0.231 46.028 1.00 62.25 103 ASN A N 1
ATOM 755 C CA . ASN A 1 103 ? -23.707 -0.921 46.725 1.00 62.25 103 ASN A CA 1
ATOM 756 C C . ASN A 1 103 ? -22.728 -2.110 46.853 1.00 62.25 103 ASN A C 1
ATOM 758 O O . ASN A 1 103 ? -22.858 -2.912 47.781 1.00 62.25 103 ASN A O 1
ATOM 762 N N . GLN A 1 104 ? -21.686 -2.164 46.010 1.00 69.12 104 GLN A N 1
ATOM 763 C CA . GLN A 1 104 ? -20.681 -3.243 45.950 1.00 69.12 104 GLN A CA 1
ATOM 764 C C . GLN A 1 104 ? -21.292 -4.654 45.954 1.00 69.12 104 GLN A C 1
ATOM 766 O O . GLN A 1 104 ? -20.686 -5.593 46.490 1.00 69.12 104 GLN A O 1
ATOM 771 N N . ASP A 1 105 ? -22.487 -4.812 45.395 1.00 77.50 105 ASP A N 1
ATOM 772 C CA . ASP A 1 105 ? -23.082 -6.124 45.205 1.00 77.50 105 ASP A CA 1
ATOM 773 C C . ASP A 1 105 ? -22.938 -6.570 43.744 1.00 77.50 105 ASP A C 1
ATOM 775 O O . ASP A 1 105 ? -22.261 -5.945 42.932 1.00 77.50 105 ASP A O 1
ATOM 779 N N . ASP A 1 106 ? -23.449 -7.760 43.440 1.00 72.56 106 ASP A N 1
ATOM 780 C CA . ASP A 1 106 ? -23.395 -8.324 42.085 1.00 72.56 106 ASP A CA 1
ATOM 781 C C . ASP A 1 106 ? -24.734 -8.097 41.355 1.00 72.56 106 ASP A C 1
ATOM 783 O O . ASP A 1 106 ? -25.137 -8.891 40.499 1.00 72.56 106 ASP A O 1
ATOM 787 N N . VAL A 1 107 ? -25.488 -7.059 41.750 1.00 80.62 107 VAL A N 1
ATOM 788 C CA . VAL A 1 107 ? -26.813 -6.742 41.210 1.00 80.62 107 VAL A CA 1
ATOM 789 C C . VAL A 1 107 ? -26.779 -5.390 40.516 1.00 80.62 107 VAL A C 1
ATOM 791 O O . VAL A 1 107 ? -26.517 -4.368 41.127 1.00 80.62 107 VAL A O 1
ATOM 794 N N . PHE A 1 108 ? -27.158 -5.377 39.236 1.00 79.94 108 PHE A N 1
ATOM 795 C CA . PHE A 1 108 ? -27.256 -4.130 38.483 1.00 79.94 108 PHE A CA 1
ATOM 796 C C . PHE A 1 108 ? -28.287 -3.180 39.114 1.00 79.94 108 PHE A C 1
ATOM 798 O O . PHE A 1 108 ? -29.491 -3.477 39.127 1.00 79.94 108 PHE A O 1
ATOM 805 N N . GLY A 1 109 ? -27.812 -2.049 39.625 1.00 81.38 109 GLY A N 1
ATOM 806 C CA . GLY A 1 109 ? -28.547 -1.156 40.509 1.00 81.38 109 GLY A CA 1
ATOM 807 C C . GLY A 1 109 ? -28.512 0.311 40.090 1.00 81.38 109 GLY A C 1
ATOM 808 O O . GLY A 1 109 ? -27.913 0.721 39.097 1.00 81.38 109 GLY A O 1
ATOM 809 N N . THR A 1 110 ? -29.228 1.136 40.853 1.00 82.81 110 THR A N 1
ATOM 810 C CA . THR A 1 110 ? -29.126 2.594 40.702 1.00 82.81 110 THR A CA 1
ATOM 811 C C . THR A 1 110 ? -27.790 3.032 41.281 1.00 82.81 110 THR A C 1
ATOM 813 O O . THR A 1 110 ? -27.611 2.822 42.467 1.00 82.81 110 THR A O 1
ATOM 816 N N . GLY A 1 111 ? -26.930 3.665 40.474 1.00 81.62 111 GLY A N 1
ATOM 817 C CA . GLY A 1 111 ? -25.596 4.119 40.897 1.00 81.62 111 GLY A CA 1
ATOM 818 C C . GLY A 1 111 ? -24.437 3.456 40.152 1.00 81.62 111 GLY A C 1
ATOM 819 O O . GLY A 1 111 ? -23.354 4.038 40.060 1.00 81.62 111 GLY A O 1
ATOM 820 N N . ASP A 1 112 ? -24.703 2.315 39.516 1.00 84.81 112 ASP A N 1
ATOM 821 C CA . ASP A 1 112 ? -23.735 1.606 38.684 1.00 84.81 112 ASP A CA 1
ATOM 822 C C . ASP A 1 112 ? -23.303 2.408 37.455 1.00 84.81 112 ASP A C 1
ATOM 824 O O . ASP A 1 112 ? -24.072 3.139 36.820 1.00 84.81 112 ASP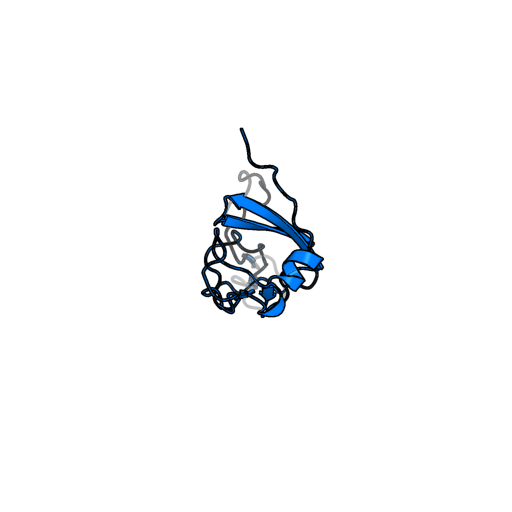 A O 1
ATOM 828 N N . ILE A 1 113 ? -22.046 2.208 37.075 1.00 86.69 113 ILE A N 1
ATOM 829 C CA . ILE A 1 113 ? -21.374 2.881 35.970 1.00 86.69 113 ILE A CA 1
ATOM 830 C C . ILE A 1 113 ? -20.997 1.848 34.912 1.00 86.69 113 ILE A C 1
ATOM 832 O O . ILE A 1 113 ? -20.422 0.803 35.212 1.00 86.69 113 ILE A O 1
ATOM 836 N N . ILE A 1 114 ? -21.278 2.168 33.648 1.00 87.88 114 ILE A N 1
ATOM 837 C CA . ILE A 1 114 ? -20.754 1.440 32.492 1.00 87.88 114 ILE A CA 1
ATOM 838 C C . ILE A 1 114 ? -19.744 2.340 31.786 1.00 87.88 114 ILE A C 1
ATOM 840 O O . ILE A 1 114 ? -20.112 3.341 31.169 1.00 87.88 114 ILE A O 1
ATOM 844 N N . ASP A 1 115 ? -18.477 1.948 31.847 1.00 90.38 115 ASP A N 1
ATOM 845 C CA . ASP A 1 115 ? -17.373 2.629 31.188 1.00 90.38 115 ASP A CA 1
ATOM 846 C C . ASP A 1 115 ? -17.065 1.970 29.842 1.00 90.38 115 ASP A C 1
ATOM 848 O O . ASP A 1 115 ? -16.801 0.767 29.754 1.00 90.38 115 ASP A O 1
ATOM 852 N N . ILE A 1 116 ? -17.067 2.785 28.785 1.00 91.56 116 ILE A N 1
ATOM 853 C CA . ILE A 1 116 ? -16.634 2.389 27.443 1.00 91.56 116 ILE A CA 1
ATOM 854 C C . ILE A 1 116 ? -15.406 3.210 27.070 1.00 91.56 116 ILE A C 1
ATOM 856 O O . ILE A 1 116 ? -15.475 4.439 26.996 1.00 91.56 116 ILE A O 1
ATOM 860 N N . GLU A 1 117 ? -14.295 2.536 26.791 1.00 91.25 117 GLU A N 1
ATOM 861 C CA . GLU A 1 117 ? -13.071 3.174 26.310 1.00 91.25 117 GLU A CA 1
ATOM 862 C C . GLU A 1 117 ? -12.865 2.871 24.825 1.00 91.25 117 GLU A C 1
ATOM 864 O O . GLU A 1 117 ? -13.158 1.771 24.351 1.00 91.25 117 GLU A O 1
ATOM 869 N N . PHE A 1 118 ? -12.362 3.858 24.085 1.00 90.44 118 PHE A N 1
ATOM 870 C CA . PHE A 1 118 ? -12.009 3.712 22.678 1.00 90.44 118 PHE A CA 1
ATOM 871 C C . PHE A 1 118 ? -10.493 3.724 22.502 1.00 90.44 118 PHE A C 1
ATOM 873 O O . PHE A 1 118 ? -9.781 4.422 23.220 1.00 90.44 118 PHE A O 1
ATOM 880 N N . SER A 1 119 ? -10.004 3.005 21.491 1.00 88.50 119 SER A N 1
ATOM 881 C CA . SER A 1 119 ? -8.573 2.869 21.192 1.00 88.50 119 SER A CA 1
ATOM 882 C C . SER A 1 119 ? -7.868 4.186 20.845 1.00 88.50 119 SER A C 1
ATOM 884 O O . SER A 1 119 ? -6.643 4.253 20.915 1.00 88.50 119 SER A O 1
ATOM 886 N N . ILE A 1 120 ? -8.623 5.219 20.454 1.00 84.12 120 ILE A N 1
ATOM 887 C CA . ILE A 1 120 ? -8.150 6.557 20.078 1.00 84.12 120 ILE A CA 1
ATOM 888 C C . ILE A 1 120 ? -9.199 7.626 20.451 1.00 84.12 120 ILE A C 1
ATOM 890 O O . ILE A 1 120 ? -10.379 7.290 20.600 1.00 84.12 120 ILE A O 1
ATOM 894 N N . PRO A 1 121 ? -8.821 8.920 20.564 1.00 88.19 121 PRO A N 1
ATOM 895 C CA . PRO A 1 121 ? -9.773 10.009 20.782 1.00 88.19 121 PRO A CA 1
ATOM 896 C C . PRO A 1 121 ? -10.885 10.047 19.726 1.00 88.19 121 PRO A C 1
ATOM 898 O O . PRO A 1 121 ? -10.631 9.905 18.531 1.00 88.19 121 PRO A O 1
ATOM 901 N N . THR A 1 122 ? -12.123 10.281 20.166 1.00 88.06 122 THR A N 1
ATOM 902 C CA . THR A 1 122 ? -13.312 10.277 19.301 1.00 88.06 122 THR A CA 1
ATOM 903 C C . THR A 1 122 ? -13.865 11.689 19.116 1.00 88.06 122 THR A C 1
ATOM 905 O O . THR A 1 122 ? -13.714 12.554 19.980 1.00 88.06 122 THR A O 1
ATOM 908 N N . ASN A 1 123 ? -14.593 11.919 18.021 1.00 89.56 123 ASN A N 1
ATOM 909 C CA . ASN A 1 123 ? -15.404 13.131 17.843 1.00 89.56 123 ASN A CA 1
ATOM 910 C C . ASN A 1 123 ? -16.704 13.105 18.673 1.00 89.56 123 ASN A C 1
ATOM 912 O O . ASN A 1 123 ? -17.561 13.967 18.486 1.00 89.56 123 ASN A O 1
ATOM 916 N N . ARG A 1 124 ? -16.879 12.099 19.546 1.00 89.94 124 ARG A N 1
ATOM 917 C CA . ARG A 1 124 ? -18.068 11.866 20.381 1.00 89.94 124 ARG A CA 1
ATOM 918 C C . ARG A 1 124 ? -19.372 11.864 19.581 1.00 89.94 124 ARG A C 1
ATOM 920 O O . ARG A 1 124 ? -20.392 12.325 20.080 1.00 89.94 124 ARG A O 1
ATOM 927 N N . ALA A 1 125 ? -19.313 11.424 18.320 1.00 90.12 125 ALA A N 1
ATOM 928 C CA . ALA A 1 125 ? -20.412 11.505 17.355 1.00 90.12 125 ALA A CA 1
ATOM 929 C C . ALA A 1 125 ? -21.034 12.915 17.220 1.00 90.12 125 ALA A C 1
ATOM 931 O O . ALA A 1 125 ? -22.188 13.046 16.822 1.00 90.12 125 ALA A O 1
ATOM 932 N N . TRP A 1 126 ? -20.279 13.965 17.567 1.00 88.88 126 TRP A N 1
ATOM 933 C CA . TRP A 1 126 ? -20.750 15.350 17.675 1.00 88.88 126 TRP A CA 1
ATOM 934 C C . TRP A 1 126 ? -21.995 15.524 18.556 1.00 88.88 126 TRP A C 1
ATOM 936 O O . TRP A 1 126 ? -22.792 16.437 18.337 1.00 88.88 126 TRP A O 1
ATOM 946 N N . LEU A 1 127 ? -22.165 14.660 19.561 1.00 85.25 127 LEU A N 1
ATOM 947 C CA . LEU A 1 127 ? -23.256 14.786 20.518 1.00 85.25 127 LEU A CA 1
ATOM 948 C C . LEU A 1 127 ? -23.163 16.131 21.266 1.00 85.25 127 LEU A C 1
ATOM 950 O O . LEU A 1 127 ? -22.052 16.583 21.574 1.00 85.25 127 LEU A O 1
ATOM 954 N N . PRO A 1 128 ? -24.302 16.779 21.577 1.00 83.06 128 PRO A N 1
ATOM 955 C CA . PRO A 1 128 ? -24.312 18.029 22.326 1.00 83.06 128 PRO A CA 1
ATOM 956 C C . PRO A 1 128 ? -23.592 17.871 23.667 1.00 83.06 128 PRO A C 1
ATOM 958 O O . PRO A 1 128 ? -23.835 16.923 24.409 1.00 83.06 128 PRO A O 1
ATOM 961 N N . THR A 1 129 ? -22.732 18.826 24.018 1.00 73.50 129 THR A N 1
ATOM 962 C CA . THR A 1 129 ? -22.079 18.871 25.339 1.00 73.50 129 THR A CA 1
ATOM 963 C C . THR A 1 129 ? -22.993 19.431 26.431 1.00 73.50 129 THR A C 1
ATOM 965 O O . THR A 1 129 ? -22.632 19.437 27.606 1.00 73.50 129 THR A O 1
ATOM 968 N N . THR A 1 130 ? -24.181 19.909 26.063 1.00 56.84 130 THR A N 1
ATOM 969 C CA . THR A 1 130 ? -25.149 20.528 26.969 1.00 56.84 130 THR A CA 1
ATOM 970 C C . THR A 1 130 ? -26.098 19.459 27.513 1.00 56.84 130 THR A C 1
ATOM 972 O O . THR A 1 130 ? -26.954 18.971 26.783 1.00 56.84 130 THR A O 1
ATOM 975 N N . GLY A 1 131 ? -25.938 19.085 28.786 1.00 52.47 131 GLY A N 1
ATOM 976 C CA . GLY A 1 131 ? -26.839 18.150 29.478 1.00 52.47 131 GLY A CA 1
ATOM 977 C C . GLY A 1 131 ? -26.161 17.109 30.371 1.00 52.47 131 GLY A C 1
ATOM 978 O O . GLY A 1 131 ? -26.854 16.424 31.112 1.00 52.47 131 GLY A O 1
ATOM 979 N N . ILE A 1 132 ? -24.828 17.001 30.351 1.00 52.38 132 ILE A N 1
ATOM 980 C CA . ILE A 1 132 ? -24.100 16.109 31.264 1.00 52.38 132 ILE A CA 1
ATOM 981 C C . ILE A 1 132 ? -23.800 16.871 32.563 1.00 52.38 132 ILE A C 1
ATOM 983 O O . ILE A 1 132 ? -22.728 17.454 32.723 1.00 52.38 132 ILE A O 1
ATOM 987 N N . THR A 1 133 ? -24.767 16.929 33.480 1.00 44.19 133 THR A N 1
ATOM 988 C CA . THR A 1 133 ? -24.469 17.216 34.893 1.00 44.19 133 THR A CA 1
ATOM 989 C C . THR A 1 133 ? -23.731 16.012 35.472 1.00 44.19 133 THR A C 1
ATOM 991 O O . THR A 1 133 ? -24.244 14.898 35.394 1.00 44.19 133 THR A O 1
ATOM 994 N N . ARG A 1 134 ? -22.508 16.253 35.963 1.00 47.16 134 ARG A N 1
ATOM 995 C CA . ARG A 1 134 ? -21.705 15.284 36.724 1.00 47.16 134 ARG A CA 1
ATOM 996 C C . ARG A 1 134 ? -22.370 14.944 38.048 1.00 47.16 134 ARG A C 1
ATOM 998 O O . ARG A 1 134 ? -23.010 15.862 38.611 1.00 47.16 134 ARG A O 1
#

Radius of gyration: 25.76 Å; chains: 1; bounding box: 54×32×70 Å